Protein AF-A0A538QTA9-F1 (afdb_monomer_lite)

Secondary structure (DSSP, 8-state):
--S--SB-TT----EEEEEEES-EEEEEEETTTEEEEEEEE-TT-EE-GGGGGTPPPSSEEEESSS-EEEEEETTTHHHHT----------

pLDDT: mean 80.86, std 15.93, range [44.47, 96.62]

Foldseek 3Di:
DQPDFPAAFQAQDQKKKAWQAAKKWWWADDPPRDTDTDDIDGHGDMDDPVNNVRDTHHTTMGTNDDTDMDMDGNVCVVVVPPDDDPPPDDD

Sequence (91 aa):
MRDVPLVREGDWGSRMFVIRSGTLVVSKGVSGHVENVLVHMKRGEFFGEMSVSRRRRSASVRALTDSVVLTLDR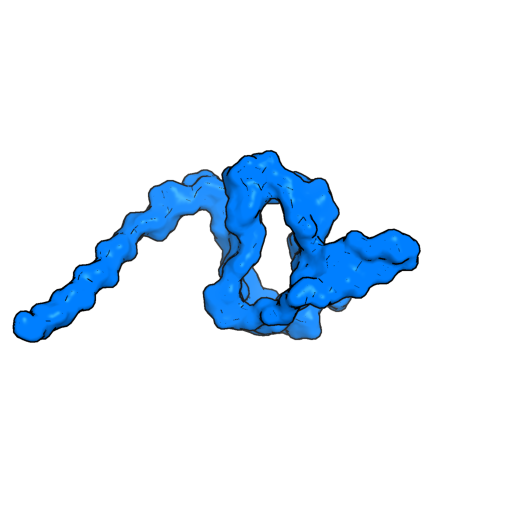EAIPSCWRRTVTRRSAS

Structure (mmCIF, N/CA/C/O backbone):
data_AF-A0A538QTA9-F1
#
_entry.id   AF-A0A538QTA9-F1
#
loop_
_atom_site.group_PDB
_atom_site.id
_atom_site.type_symbol
_atom_site.label_atom_id
_atom_site.label_alt_id
_atom_site.label_comp_id
_atom_site.label_asym_id
_atom_site.label_entity_id
_atom_site.label_seq_id
_atom_site.pdbx_PDB_ins_code
_atom_site.Cartn_x
_atom_site.Cartn_y
_atom_site.Cartn_z
_atom_site.occupancy
_atom_site.B_iso_or_equiv
_atom_site.auth_seq_id
_atom_site.auth_comp_id
_atom_site.auth_asym_id
_atom_site.auth_atom_id
_atom_site.pdbx_PDB_model_num
ATOM 1 N N . MET A 1 1 ? -1.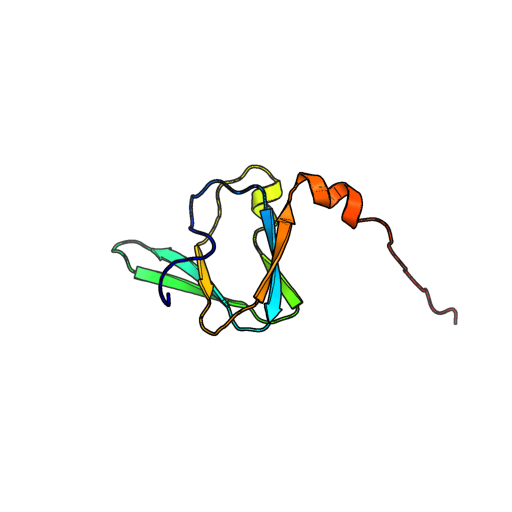440 -12.021 11.240 1.00 48.59 1 MET A N 1
ATOM 2 C CA . MET A 1 1 ? -0.970 -10.860 10.449 1.00 48.59 1 MET A CA 1
ATOM 3 C C . MET A 1 1 ? -2.135 -9.896 10.208 1.00 48.59 1 MET A C 1
ATOM 5 O O . MET A 1 1 ? -2.750 -9.975 9.158 1.00 48.59 1 MET A O 1
ATOM 9 N N . ARG A 1 2 ? -2.511 -9.043 11.172 1.00 53.44 2 ARG A N 1
ATOM 10 C CA . ARG A 1 2 ? -3.593 -8.044 10.976 1.00 53.44 2 ARG A CA 1
ATOM 11 C C . ARG A 1 2 ? -3.152 -6.580 11.164 1.00 53.44 2 ARG A C 1
ATOM 13 O O . ARG A 1 2 ? -3.899 -5.684 10.788 1.00 53.44 2 ARG A O 1
ATOM 20 N N . ASP A 1 3 ? -1.913 -6.346 11.612 1.00 66.06 3 ASP A N 1
ATOM 21 C CA . ASP A 1 3 ? -1.393 -4.993 11.894 1.00 66.06 3 ASP A CA 1
ATOM 22 C C . ASP A 1 3 ? -0.061 -4.632 11.227 1.00 66.06 3 ASP A C 1
ATOM 24 O O . ASP A 1 3 ? 0.439 -3.530 11.420 1.00 66.06 3 ASP A O 1
ATOM 28 N N . VAL A 1 4 ? 0.520 -5.508 10.403 1.00 80.94 4 VAL A N 1
ATOM 29 C CA . VAL A 1 4 ? 1.745 -5.142 9.673 1.00 80.94 4 VAL A CA 1
ATOM 30 C C . VAL A 1 4 ? 1.354 -4.367 8.410 1.00 80.94 4 VAL A C 1
ATOM 32 O O . VAL A 1 4 ? 0.613 -4.911 7.584 1.00 80.94 4 VAL A O 1
ATOM 35 N N . PRO A 1 5 ? 1.814 -3.116 8.235 1.00 88.00 5 PRO A N 1
ATOM 36 C CA . PRO A 1 5 ? 1.528 -2.351 7.031 1.00 88.00 5 PRO A CA 1
ATOM 37 C C . PRO A 1 5 ? 2.235 -2.973 5.818 1.00 88.00 5 PRO A C 1
ATOM 39 O O . PRO A 1 5 ? 3.404 -3.347 5.889 1.00 88.00 5 PRO A O 1
ATOM 42 N N . LEU A 1 6 ? 1.529 -3.059 4.687 1.00 90.25 6 LEU A N 1
ATOM 43 C CA . LEU A 1 6 ? 2.090 -3.494 3.400 1.00 90.25 6 LEU A CA 1
ATOM 44 C C . LEU A 1 6 ? 3.112 -2.470 2.883 1.00 90.25 6 LEU A C 1
ATOM 46 O O . LEU A 1 6 ? 4.118 -2.808 2.264 1.00 90.25 6 LEU A O 1
ATOM 50 N N . VAL A 1 7 ? 2.818 -1.196 3.126 1.00 92.19 7 VAL A N 1
ATOM 51 C CA . VAL A 1 7 ? 3.672 -0.056 2.813 1.00 92.19 7 VAL A CA 1
ATOM 52 C C . VAL A 1 7 ? 3.706 0.824 4.044 1.00 92.19 7 VAL A C 1
ATOM 54 O O . VAL A 1 7 ? 2.654 1.117 4.601 1.00 92.19 7 VAL A O 1
ATOM 57 N N . ARG A 1 8 ? 4.889 1.276 4.451 1.00 92.25 8 ARG A N 1
ATOM 58 C CA . ARG A 1 8 ? 5.034 2.188 5.582 1.00 92.25 8 ARG A CA 1
ATOM 59 C C . ARG A 1 8 ? 5.395 3.585 5.104 1.00 92.25 8 ARG A C 1
ATOM 61 O O . ARG A 1 8 ? 6.225 3.742 4.206 1.00 92.25 8 ARG A O 1
ATOM 68 N N . GLU A 1 9 ? 4.777 4.590 5.713 1.00 91.62 9 GLU A N 1
ATOM 69 C CA . GLU A 1 9 ? 5.148 5.987 5.519 1.00 91.62 9 GLU A CA 1
ATOM 70 C C . GLU A 1 9 ? 6.652 6.187 5.746 1.00 91.62 9 GLU A C 1
ATOM 72 O O . GLU A 1 9 ? 7.253 5.611 6.652 1.00 91.62 9 GLU A O 1
ATOM 77 N N . GLY A 1 10 ? 7.274 7.000 4.896 1.00 90.62 10 GLY A N 1
ATOM 78 C CA . GLY A 1 10 ? 8.694 7.304 4.978 1.00 90.62 10 GLY A CA 1
ATOM 79 C C . GLY A 1 10 ? 9.609 6.195 4.457 1.00 90.62 10 GLY A C 1
ATOM 80 O O . GLY A 1 10 ? 10.794 6.453 4.276 1.00 90.62 10 GLY A O 1
ATOM 81 N N . ASP A 1 11 ? 9.147 4.990 4.144 1.00 90.50 11 ASP A N 1
ATOM 82 C CA . ASP A 1 11 ? 10.055 3.996 3.567 1.00 90.50 11 ASP A CA 1
ATOM 83 C C . ASP A 1 11 ? 10.412 4.350 2.110 1.00 90.50 11 ASP A C 1
ATOM 85 O O . ASP A 1 11 ? 9.712 5.104 1.422 1.00 90.50 11 ASP A O 1
ATOM 89 N N . TRP A 1 12 ? 11.542 3.836 1.624 1.00 87.12 12 TRP A N 1
ATOM 90 C CA . TRP A 1 12 ? 11.877 3.923 0.203 1.00 87.12 12 TRP A CA 1
ATOM 91 C C . TRP A 1 12 ? 11.006 2.949 -0.592 1.00 87.12 12 TRP A C 1
ATOM 93 O O . TRP A 1 12 ? 10.744 1.827 -0.163 1.00 87.12 12 TRP A O 1
ATOM 103 N N . GLY A 1 13 ? 10.539 3.374 -1.765 1.00 79.75 13 GLY A N 1
ATOM 104 C CA . GLY A 1 13 ? 9.706 2.546 -2.628 1.00 79.75 13 GLY A CA 1
ATOM 105 C C . GLY A 1 13 ? 10.054 2.726 -4.096 1.00 79.75 13 GLY A C 1
ATOM 106 O O . GLY A 1 13 ? 10.338 3.833 -4.535 1.00 79.75 13 GLY A O 1
ATOM 107 N N . SER A 1 14 ? 10.007 1.629 -4.847 1.00 79.69 14 SER A N 1
ATOM 108 C CA . SER A 1 14 ? 10.192 1.586 -6.305 1.00 79.69 14 SER A CA 1
ATOM 109 C C . SER A 1 14 ? 9.048 0.845 -7.010 1.00 79.69 14 SER A C 1
ATOM 111 O O . SER A 1 14 ? 9.180 0.437 -8.162 1.00 79.69 14 SER A O 1
ATOM 113 N N . ARG A 1 15 ? 7.931 0.638 -6.302 1.00 85.75 15 ARG A N 1
ATOM 114 C CA . ARG A 1 15 ? 6.820 -0.231 -6.712 1.00 85.75 15 ARG A CA 1
ATOM 115 C C . ARG A 1 15 ? 5.484 0.458 -6.500 1.00 85.75 15 ARG A C 1
ATOM 117 O O . ARG A 1 15 ? 5.288 1.091 -5.455 1.00 85.75 15 ARG A O 1
ATOM 124 N N . MET A 1 16 ? 4.563 0.259 -7.432 1.00 89.56 16 MET A N 1
ATOM 125 C CA . MET A 1 16 ? 3.150 0.594 -7.256 1.00 89.56 16 MET A CA 1
ATOM 126 C C . MET A 1 16 ? 2.311 -0.679 -7.151 1.00 89.56 16 MET A C 1
ATOM 128 O O . MET A 1 16 ? 2.760 -1.762 -7.533 1.00 89.56 16 MET A O 1
ATOM 132 N N . PHE A 1 17 ? 1.098 -0.539 -6.634 1.00 92.44 17 PHE A N 1
ATOM 133 C CA . PHE A 1 17 ? 0.219 -1.665 -6.353 1.00 92.44 17 PHE A CA 1
ATOM 134 C C . PHE A 1 17 ? -1.179 -1.411 -6.900 1.00 92.44 17 PHE A C 1
ATOM 136 O O . PHE A 1 17 ? -1.652 -0.280 -6.853 1.00 92.44 17 PHE A O 1
ATOM 143 N N . VAL A 1 18 ? -1.845 -2.465 -7.371 1.00 93.94 18 VAL A N 1
ATOM 144 C CA . VAL A 1 18 ? -3.253 -2.445 -7.799 1.00 93.94 18 VAL A CA 1
ATOM 145 C C . VAL A 1 18 ? -4.040 -3.443 -6.962 1.00 93.94 18 VAL A C 1
ATOM 147 O O . VAL A 1 18 ? -3.634 -4.597 -6.814 1.00 93.94 18 VAL A O 1
ATOM 150 N N . ILE A 1 19 ? -5.182 -3.028 -6.426 1.00 95.19 19 ILE A N 1
ATOM 151 C CA . ILE A 1 19 ? -6.002 -3.874 -5.561 1.00 95.19 19 ILE A CA 1
ATOM 152 C C . ILE A 1 19 ? -6.849 -4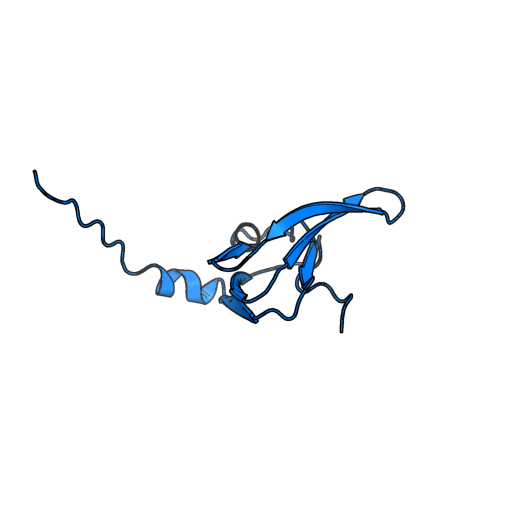.809 -6.432 1.00 95.19 19 ILE A C 1
ATOM 154 O O . ILE A 1 19 ? -7.759 -4.376 -7.141 1.00 95.19 19 ILE A O 1
ATOM 158 N N . ARG A 1 20 ? -6.577 -6.117 -6.368 1.00 96.56 20 ARG A N 1
ATOM 159 C CA . ARG A 1 20 ? -7.360 -7.151 -7.066 1.00 96.56 20 ARG A CA 1
ATOM 160 C C . ARG A 1 20 ? -8.588 -7.567 -6.254 1.00 96.56 20 ARG A C 1
ATOM 162 O O . ARG A 1 20 ? -9.646 -7.813 -6.837 1.00 96.56 20 ARG A O 1
ATOM 169 N N . SER A 1 21 ? -8.469 -7.639 -4.932 1.00 96.62 21 SER A N 1
ATOM 170 C CA . SER A 1 21 ? -9.573 -7.917 -4.003 1.00 96.62 21 SER A CA 1
ATOM 171 C C . SER A 1 21 ? -9.244 -7.429 -2.592 1.00 96.62 21 SER A C 1
ATOM 173 O O . SER A 1 21 ? -8.072 -7.256 -2.261 1.00 96.62 21 SER A O 1
ATOM 175 N N . GLY A 1 22 ? -10.279 -7.262 -1.766 1.00 95.06 22 GLY A N 1
ATOM 176 C CA . GLY A 1 22 ? -10.167 -6.808 -0.380 1.00 95.06 22 GLY A CA 1
ATOM 177 C C . GLY A 1 22 ? -10.287 -5.292 -0.212 1.00 95.06 22 GLY A C 1
ATOM 178 O O . GLY A 1 22 ? -10.569 -4.567 -1.170 1.00 95.06 22 GLY A O 1
ATOM 179 N N . THR A 1 23 ? -10.118 -4.838 1.030 1.00 95.75 23 THR A N 1
ATOM 180 C CA . THR A 1 23 ? -10.161 -3.425 1.424 1.00 95.75 23 THR A CA 1
ATOM 181 C C . THR A 1 23 ? -8.869 -3.055 2.132 1.00 95.75 23 THR A C 1
ATOM 183 O O . THR A 1 23 ? -8.438 -3.745 3.058 1.00 95.75 23 THR A O 1
ATOM 186 N N . LEU A 1 24 ? -8.266 -1.951 1.706 1.00 96.00 24 LEU A N 1
ATOM 187 C CA . LEU A 1 24 ? -7.069 -1.386 2.310 1.00 96.00 24 LEU A CA 1
ATOM 188 C C . LEU A 1 24 ? -7.397 -0.021 2.917 1.00 96.00 24 LEU A C 1
ATOM 190 O O . LEU A 1 24 ? -8.345 0.646 2.511 1.00 96.00 24 LEU A O 1
ATOM 194 N N . VAL A 1 25 ? -6.599 0.398 3.888 1.00 95.25 25 VAL A N 1
ATOM 195 C CA . VAL A 1 25 ? -6.654 1.726 4.490 1.00 95.25 25 VAL A CA 1
ATOM 196 C C . VAL A 1 25 ? -5.319 2.419 4.287 1.00 95.25 25 VAL A C 1
ATOM 198 O O . VAL A 1 25 ? -4.264 1.803 4.446 1.00 95.25 25 VAL A O 1
ATOM 201 N N . VAL A 1 26 ? -5.377 3.696 3.925 1.00 94.62 26 VAL A N 1
ATOM 202 C CA . VAL A 1 26 ? -4.216 4.580 3.856 1.00 94.62 26 VAL A CA 1
ATOM 203 C C . VAL A 1 26 ? -4.242 5.481 5.079 1.00 94.62 26 VAL A C 1
ATOM 205 O O . VAL A 1 26 ? -5.244 6.155 5.327 1.00 94.62 26 VAL A O 1
ATOM 208 N N . SER A 1 27 ? -3.146 5.515 5.827 1.00 94.12 27 SER A N 1
ATOM 209 C CA . SER A 1 27 ? -3.010 6.336 7.028 1.00 94.12 27 SER A CA 1
ATOM 210 C C . SER A 1 27 ? -1.692 7.103 7.044 1.00 94.12 27 SER A C 1
ATOM 212 O O . SER A 1 27 ? -0.709 6.714 6.411 1.00 94.12 27 SER A O 1
ATOM 214 N N . LYS A 1 28 ? -1.682 8.226 7.760 1.00 91.62 28 LYS A N 1
ATOM 215 C CA . LYS A 1 28 ? -0.472 8.992 8.072 1.00 91.62 28 LYS A CA 1
ATOM 216 C C . LYS A 1 28 ? -0.271 9.076 9.571 1.00 91.62 28 LYS A C 1
ATOM 218 O O . LYS A 1 28 ? -1.244 9.217 10.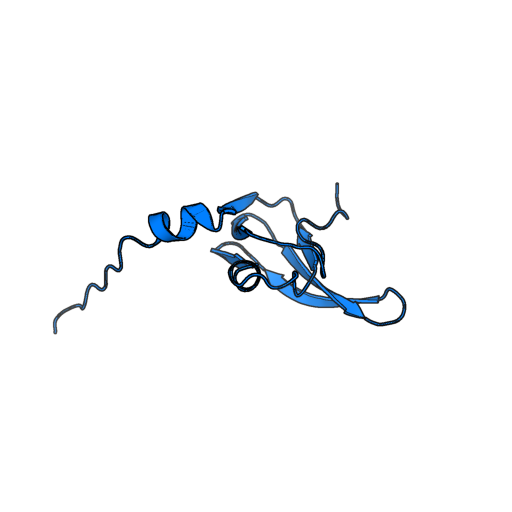314 1.00 91.62 28 LYS A O 1
ATOM 223 N N . GLY A 1 29 ? 0.986 9.064 9.996 1.00 87.06 29 GLY A N 1
ATOM 224 C CA . GLY A 1 29 ? 1.326 9.390 11.374 1.00 87.06 29 GLY A CA 1
ATOM 225 C C . GLY A 1 29 ? 1.007 10.856 11.675 1.00 87.06 29 GLY A C 1
ATOM 226 O O . GLY A 1 29 ? 1.431 11.756 10.951 1.00 87.06 29 GLY A O 1
ATOM 227 N N . VAL A 1 30 ? 0.277 11.104 12.758 1.00 84.00 30 VAL A N 1
ATOM 228 C CA . VAL A 1 30 ? 0.172 12.420 13.399 1.00 84.00 30 VAL A CA 1
ATOM 229 C C . VAL A 1 30 ? 0.854 12.371 14.769 1.00 84.00 30 VAL A C 1
ATOM 231 O O . VAL A 1 30 ? 1.141 11.300 15.311 1.00 84.00 30 VAL A O 1
ATOM 234 N N . SER A 1 31 ? 1.211 13.542 15.301 1.00 78.25 31 SER A N 1
ATOM 235 C CA . SER A 1 31 ? 1.929 13.680 16.573 1.00 78.25 31 SER A CA 1
ATOM 236 C C . SER A 1 31 ? 1.294 12.839 17.686 1.00 78.25 31 SER A C 1
ATOM 238 O O . SER A 1 31 ? 0.077 12.868 17.855 1.00 78.25 31 SER A O 1
ATOM 240 N N . GLY A 1 32 ? 2.116 12.129 18.464 1.00 66.94 32 GLY A N 1
ATOM 241 C CA . GLY A 1 32 ? 1.644 11.329 19.600 1.00 66.94 32 GLY A CA 1
ATOM 242 C C . GLY A 1 32 ? 1.147 9.920 19.252 1.00 66.94 32 GLY A C 1
ATOM 243 O O . GLY A 1 32 ? 0.281 9.409 19.949 1.00 66.94 32 GLY A O 1
ATOM 244 N N . HIS A 1 33 ? 1.686 9.287 18.201 1.00 67.25 33 HIS A N 1
ATOM 245 C CA . HIS A 1 33 ? 1.354 7.911 17.774 1.00 67.25 33 HIS A CA 1
ATOM 246 C C . HIS A 1 33 ? -0.095 7.690 17.315 1.00 67.25 33 HIS A C 1
ATOM 248 O O . HIS A 1 33 ? -0.535 6.551 17.173 1.00 67.25 33 HIS A O 1
ATOM 254 N N . VAL A 1 34 ? -0.831 8.764 17.046 1.00 75.38 34 VAL A N 1
ATOM 255 C CA . VAL A 1 34 ? -2.166 8.673 16.460 1.00 75.38 34 VAL A CA 1
ATOM 256 C C . VAL A 1 34 ? -2.017 8.505 14.947 1.00 75.38 34 VAL A C 1
ATOM 258 O O . VAL A 1 34 ? -1.222 9.196 14.310 1.00 75.38 34 VAL A O 1
ATOM 261 N N . GLU A 1 35 ? -2.770 7.580 14.356 1.00 81.94 35 GLU A N 1
ATOM 262 C CA . GLU A 1 35 ? -2.872 7.468 12.901 1.00 81.94 35 GLU A CA 1
ATOM 263 C C . GLU A 1 35 ? -4.092 8.238 12.401 1.00 81.94 35 GLU A C 1
ATOM 265 O O . GLU A 1 35 ? -5.214 8.018 12.858 1.00 81.94 35 GLU A O 1
ATOM 270 N N . ASN A 1 36 ? -3.883 9.119 11.425 1.00 89.81 36 ASN A N 1
ATOM 271 C CA . ASN A 1 36 ? -4.969 9.760 10.700 1.00 89.81 36 ASN A CA 1
ATOM 272 C C . ASN A 1 36 ? -5.292 8.937 9.447 1.00 89.81 36 ASN A C 1
ATOM 274 O O . ASN A 1 36 ? -4.468 8.850 8.529 1.00 89.81 36 ASN A O 1
ATOM 278 N N . VAL A 1 37 ? -6.478 8.326 9.412 1.00 91.88 37 VAL A N 1
ATOM 279 C CA . VAL A 1 37 ? -6.970 7.595 8.239 1.00 91.88 37 VAL A CA 1
ATOM 280 C C . VAL A 1 37 ? -7.337 8.593 7.148 1.00 91.88 37 VAL A C 1
ATOM 282 O O . VAL A 1 37 ? -8.239 9.407 7.311 1.00 91.88 37 VAL A O 1
ATOM 285 N N . LEU A 1 38 ? -6.647 8.504 6.014 1.00 91.25 38 LEU A N 1
ATOM 286 C CA . LEU A 1 38 ? -6.859 9.393 4.877 1.00 91.25 38 LEU A CA 1
ATOM 287 C C . LEU A 1 38 ? -7.951 8.868 3.948 1.00 91.25 38 LEU A C 1
ATOM 289 O O . LEU A 1 38 ? -8.801 9.631 3.500 1.00 91.25 38 LEU A O 1
ATOM 293 N N . VAL A 1 39 ? -7.908 7.571 3.622 1.00 94.38 39 VAL A N 1
ATOM 294 C CA . VAL A 1 39 ? -8.828 6.965 2.652 1.00 94.38 39 VAL A CA 1
ATOM 295 C C . VAL A 1 39 ? -8.912 5.446 2.810 1.00 94.38 39 VAL A C 1
ATOM 297 O O . VAL A 1 39 ? -7.946 4.789 3.201 1.00 94.38 39 VAL A O 1
ATOM 300 N N . HIS A 1 40 ? -10.076 4.891 2.473 1.00 95.44 40 HIS A N 1
ATOM 301 C CA . HIS A 1 40 ? -10.293 3.457 2.303 1.00 95.44 40 HIS A CA 1
ATOM 302 C C . HIS A 1 40 ? -10.265 3.118 0.817 1.00 95.44 40 HIS A C 1
ATOM 304 O O . HIS A 1 40 ? -11.024 3.706 0.051 1.00 95.44 40 HIS A O 1
ATOM 310 N N . MET A 1 41 ? -9.429 2.158 0.434 1.00 96.31 41 MET A N 1
ATOM 311 C CA . MET A 1 41 ? -9.250 1.742 -0.952 1.00 96.31 41 MET A CA 1
ATOM 312 C C . MET A 1 41 ? -9.823 0.346 -1.192 1.00 96.31 41 MET A C 1
ATOM 314 O O . MET A 1 41 ? -9.734 -0.540 -0.337 1.00 96.31 41 MET A O 1
ATOM 318 N N . LYS A 1 42 ? -10.395 0.135 -2.372 1.00 96.00 42 LYS A N 1
ATOM 319 C CA . LYS A 1 42 ? -11.088 -1.080 -2.800 1.00 96.00 42 LYS A CA 1
ATOM 320 C C . LYS A 1 42 ? -10.534 -1.583 -4.132 1.00 96.00 42 LYS A C 1
ATOM 322 O O . LYS A 1 42 ? -9.637 -1.005 -4.743 1.00 96.00 42 LYS A O 1
ATOM 327 N N . ARG A 1 43 ? -11.080 -2.712 -4.586 1.00 95.94 43 ARG A N 1
ATOM 328 C CA . ARG A 1 43 ? -10.751 -3.332 -5.874 1.00 95.94 43 ARG A CA 1
ATOM 329 C C . ARG A 1 43 ? -10.747 -2.314 -7.022 1.00 95.94 43 ARG A C 1
ATOM 331 O O . ARG A 1 43 ? -11.707 -1.575 -7.199 1.00 95.94 43 ARG A O 1
ATOM 338 N N . GLY A 1 44 ? -9.710 -2.385 -7.853 1.00 92.19 44 GLY A N 1
ATOM 339 C CA . GLY A 1 44 ? -9.522 -1.537 -9.032 1.00 92.19 44 GLY A CA 1
ATOM 340 C C . GLY A 1 44 ? -8.734 -0.260 -8.750 1.00 92.19 44 GLY A C 1
ATOM 341 O O . GLY A 1 44 ? -8.155 0.299 -9.677 1.00 92.19 44 GLY A O 1
ATOM 342 N N . GLU A 1 45 ? -8.642 0.163 -7.489 1.00 94.19 45 GLU A N 1
ATOM 343 C CA . GLU A 1 45 ? -7.814 1.300 -7.102 1.00 94.19 45 GLU A CA 1
ATOM 344 C C . GLU A 1 45 ? -6.342 0.891 -6.975 1.00 94.19 45 GLU A C 1
ATOM 346 O O . GLU A 1 45 ? -5.997 -0.280 -6.769 1.00 94.19 45 GLU A O 1
ATOM 351 N N . PHE A 1 46 ? -5.457 1.872 -7.126 1.00 92.06 46 PHE A N 1
ATOM 352 C CA . PHE A 1 46 ? -4.013 1.687 -7.098 1.00 92.06 46 PHE A CA 1
ATOM 353 C C . PHE A 1 46 ? -3.352 2.731 -6.202 1.00 92.06 46 PHE A C 1
ATOM 355 O O . PHE A 1 46 ? -3.892 3.816 -6.007 1.00 92.06 46 PHE A O 1
ATOM 362 N N . PHE A 1 47 ? -2.180 2.405 -5.663 1.00 91.38 47 PHE A N 1
ATOM 363 C CA . PHE A 1 47 ? -1.415 3.302 -4.797 1.00 91.38 47 PHE A CA 1
ATOM 364 C C . PHE A 1 47 ? 0.091 3.115 -4.975 1.00 91.38 47 PHE A C 1
ATOM 366 O O . PHE A 1 47 ? 0.579 2.084 -5.452 1.00 91.38 47 PHE A O 1
ATOM 373 N N . GLY A 1 48 ? 0.852 4.114 -4.531 1.00 86.62 48 GLY A N 1
ATOM 374 C CA . GLY A 1 48 ? 2.312 4.076 -4.542 1.00 86.62 48 GLY A CA 1
ATOM 375 C C . GLY A 1 48 ? 2.938 4.562 -5.848 1.00 86.62 48 GLY A C 1
ATOM 376 O O . GLY A 1 48 ? 4.150 4.425 -6.020 1.00 86.62 48 GLY A O 1
ATOM 377 N N . GLU A 1 49 ? 2.145 5.170 -6.725 1.00 81.12 49 GLU A N 1
ATOM 378 C CA . GLU A 1 49 ? 2.555 5.830 -7.964 1.00 81.12 49 GLU A CA 1
ATOM 379 C C . GLU A 1 49 ? 3.608 6.917 -7.715 1.00 81.12 49 GLU A C 1
ATOM 381 O O . GLU A 1 49 ? 4.616 6.969 -8.415 1.00 81.12 49 GLU A O 1
ATOM 386 N N . MET A 1 50 ? 3.478 7.700 -6.637 1.00 71.62 50 MET A N 1
ATOM 387 C CA . MET A 1 50 ? 4.479 8.708 -6.262 1.00 71.62 50 MET A CA 1
ATOM 388 C C . MET A 1 50 ? 5.868 8.130 -5.946 1.00 71.62 50 MET A C 1
ATOM 390 O O . MET A 1 50 ? 6.871 8.831 -6.102 1.00 71.62 50 MET A O 1
ATOM 394 N N . SER A 1 51 ? 5.963 6.864 -5.519 1.00 64.81 51 SER A N 1
ATOM 395 C CA . SER A 1 51 ? 7.262 6.238 -5.215 1.00 64.81 51 SER A CA 1
ATOM 396 C C . SER A 1 51 ? 8.093 5.970 -6.475 1.00 64.81 51 SER A C 1
ATOM 398 O O . SER A 1 51 ? 9.323 5.963 -6.434 1.00 64.81 51 SER A O 1
ATOM 400 N N . VAL A 1 52 ? 7.437 5.866 -7.6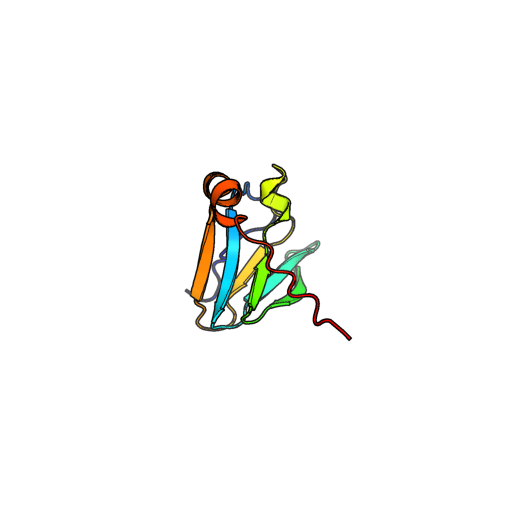34 1.00 62.31 52 VAL A N 1
ATOM 401 C CA . VAL A 1 52 ? 8.095 5.709 -8.939 1.00 62.31 52 VAL A CA 1
ATOM 402 C C . VAL A 1 52 ? 8.964 6.933 -9.280 1.00 62.31 52 VAL A C 1
ATOM 404 O O . VAL A 1 52 ? 9.977 6.802 -9.976 1.00 62.31 52 VAL A O 1
ATOM 407 N N . SER A 1 53 ? 8.648 8.097 -8.706 1.00 64.31 53 SER A N 1
ATOM 408 C CA . SER A 1 53 ? 9.392 9.358 -8.844 1.00 64.31 53 SER A CA 1
ATOM 409 C C . SER A 1 53 ? 10.539 9.521 -7.833 1.00 64.31 53 SER A C 1
ATOM 411 O O . SER A 1 53 ? 10.968 10.643 -7.573 1.00 64.31 53 SER A O 1
ATOM 413 N N . ARG A 1 54 ? 11.043 8.423 -7.243 1.00 69.75 54 ARG A N 1
ATOM 414 C CA . ARG A 1 54 ? 12.134 8.405 -6.239 1.00 69.75 54 ARG A CA 1
ATOM 415 C C . ARG A 1 54 ? 11.842 9.220 -4.970 1.00 69.75 54 ARG A C 1
ATOM 417 O O . ARG A 1 54 ? 12.760 9.721 -4.325 1.00 69.75 54 ARG A O 1
ATOM 424 N N . ARG A 1 55 ? 10.570 9.355 -4.591 1.00 78.62 55 ARG A N 1
ATOM 425 C CA . ARG A 1 55 ? 10.168 9.959 -3.311 1.00 78.62 55 ARG A CA 1
ATOM 426 C C . ARG A 1 55 ? 9.910 8.861 -2.279 1.00 78.62 55 ARG A C 1
ATOM 428 O O . ARG A 1 55 ? 9.492 7.757 -2.631 1.00 78.62 55 ARG A O 1
ATOM 435 N N . ARG A 1 56 ? 10.144 9.173 -0.999 1.00 88.19 56 ARG A N 1
ATOM 436 C CA . ARG A 1 56 ? 9.739 8.310 0.124 1.00 88.19 56 ARG A CA 1
ATOM 437 C C . ARG A 1 56 ? 8.217 8.128 0.101 1.00 88.19 56 ARG A C 1
ATOM 439 O O . ARG A 1 56 ? 7.495 8.993 -0.403 1.00 88.19 56 ARG A O 1
ATOM 446 N N . ARG A 1 57 ? 7.724 7.011 0.637 1.00 90.94 57 ARG A N 1
ATOM 447 C CA . ARG A 1 57 ? 6.284 6.748 0.756 1.00 90.94 57 ARG A CA 1
ATOM 448 C C . ARG A 1 57 ? 5.623 7.877 1.538 1.00 90.94 57 ARG A C 1
ATOM 450 O O . ARG A 1 57 ? 6.057 8.207 2.636 1.00 90.94 57 ARG A O 1
ATOM 457 N N . SER A 1 58 ? 4.580 8.469 0.968 1.00 90.00 58 SER A N 1
ATOM 458 C CA . SER A 1 58 ? 3.881 9.594 1.585 1.00 90.00 58 SER A CA 1
ATOM 459 C C . SER A 1 58 ? 2.938 9.174 2.705 1.00 90.00 58 SER A C 1
ATOM 461 O O . SER A 1 58 ? 2.484 10.043 3.423 1.00 90.00 58 SER A O 1
ATOM 463 N N . ALA A 1 59 ? 2.578 7.896 2.807 1.00 92.56 59 ALA A N 1
ATOM 464 C CA . ALA A 1 59 ? 1.627 7.372 3.779 1.00 92.56 59 ALA A CA 1
ATOM 465 C C . ALA A 1 59 ? 1.857 5.866 3.971 1.00 92.56 59 ALA A C 1
ATOM 467 O O . ALA A 1 59 ? 2.488 5.217 3.126 1.00 92.56 59 ALA A O 1
ATOM 468 N N . SER A 1 60 ? 1.327 5.328 5.063 1.00 93.38 60 SER A N 1
ATOM 469 C CA . SER A 1 60 ? 1.237 3.896 5.319 1.00 93.38 60 SER A CA 1
ATOM 470 C C . SER A 1 60 ? -0.007 3.317 4.648 1.00 93.38 60 SER A C 1
ATOM 472 O O . SER A 1 60 ? -1.019 3.999 4.495 1.00 93.38 60 SER A O 1
ATOM 474 N N . VAL A 1 61 ? 0.060 2.050 4.247 1.00 94.62 61 VAL A N 1
ATOM 475 C CA . VAL A 1 61 ? -1.067 1.302 3.688 1.00 94.62 61 VAL A CA 1
ATOM 476 C C . VAL A 1 61 ? -1.153 -0.059 4.364 1.00 94.62 61 VAL A C 1
ATOM 478 O O . VAL A 1 61 ? -0.175 -0.812 4.388 1.00 94.62 61 VAL A O 1
ATOM 481 N N . ARG A 1 62 ? -2.334 -0.395 4.883 1.00 94.62 62 ARG A N 1
ATOM 482 C CA . ARG A 1 62 ? -2.617 -1.658 5.577 1.00 94.62 62 ARG A CA 1
ATOM 483 C C . ARG A 1 62 ? -3.884 -2.309 5.031 1.00 94.62 62 ARG A C 1
ATOM 485 O O . ARG A 1 62 ? -4.814 -1.622 4.628 1.00 94.62 62 ARG A O 1
ATOM 492 N N . ALA A 1 63 ? -3.933 -3.638 5.035 1.00 94.81 63 ALA A N 1
ATOM 493 C CA . ALA A 1 63 ? -5.142 -4.385 4.705 1.00 94.81 63 ALA A CA 1
ATOM 494 C C . ALA A 1 63 ? -6.116 -4.410 5.898 1.00 94.81 63 ALA A C 1
ATOM 496 O O . ALA A 1 63 ? -5.718 -4.746 7.011 1.00 94.81 63 ALA A O 1
ATOM 497 N N . LEU A 1 64 ? -7.386 -4.074 5.663 1.00 93.50 64 LEU A N 1
ATOM 498 C CA . LEU A 1 64 ? -8.471 -4.222 6.645 1.00 93.50 64 LEU A CA 1
ATOM 499 C C . LEU A 1 64 ? -9.178 -5.575 6.530 1.00 93.50 64 LEU A C 1
ATOM 501 O O . LEU A 1 64 ? -9.718 -6.085 7.508 1.00 93.50 64 LEU A O 1
ATOM 505 N N . THR A 1 65 ? -9.172 -6.155 5.333 1.00 93.62 65 THR A N 1
ATOM 506 C CA . THR A 1 65 ? -9.691 -7.497 5.054 1.00 93.62 65 THR A CA 1
ATOM 507 C C . THR A 1 65 ? -8.617 -8.325 4.368 1.00 93.62 65 THR A C 1
ATOM 509 O O . THR A 1 65 ? -7.631 -7.774 3.869 1.00 93.62 65 THR A O 1
ATOM 512 N N . ASP A 1 66 ? -8.846 -9.628 4.230 1.00 93.75 66 ASP A N 1
ATOM 513 C CA . ASP A 1 66 ? -8.033 -10.456 3.341 1.00 93.75 66 ASP A CA 1
ATOM 514 C C . ASP A 1 66 ? -8.025 -9.829 1.941 1.00 93.75 66 ASP A C 1
ATOM 516 O O . ASP A 1 66 ? -9.074 -9.508 1.369 1.00 93.75 66 ASP A O 1
ATOM 520 N N . SER A 1 67 ? -6.823 -9.543 1.442 1.00 94.06 67 SER A N 1
ATOM 521 C CA . SER A 1 67 ? -6.617 -8.693 0.272 1.00 94.06 67 SER A CA 1
ATOM 522 C C . SER A 1 67 ? -5.577 -9.296 -0.655 1.00 94.06 67 SER A C 1
ATOM 524 O O . SER A 1 67 ? -4.557 -9.821 -0.212 1.00 94.06 67 SER A O 1
ATOM 526 N N . VAL A 1 68 ? -5.822 -9.177 -1.957 1.00 94.81 68 VAL A N 1
ATOM 527 C CA . VAL A 1 68 ? -4.862 -9.547 -2.999 1.00 94.81 68 VAL A CA 1
ATOM 528 C C . VAL A 1 68 ? -4.486 -8.281 -3.743 1.00 94.81 68 VAL A C 1
ATOM 530 O O . VAL A 1 68 ? -5.350 -7.592 -4.290 1.00 94.81 68 VAL A O 1
ATOM 533 N N . VAL A 1 69 ? -3.190 -7.990 -3.787 1.00 94.62 69 VAL A N 1
ATOM 534 C CA . VAL A 1 69 ? -2.627 -6.854 -4.516 1.00 94.62 69 VAL A CA 1
ATOM 535 C C . VAL A 1 69 ? -1.695 -7.354 -5.608 1.00 94.62 69 VAL A C 1
ATOM 537 O O . VAL A 1 69 ? -0.954 -8.316 -5.421 1.00 94.62 69 VAL A O 1
ATOM 540 N N . LEU A 1 70 ? -1.757 -6.708 -6.765 1.00 92.81 70 LEU A N 1
ATOM 541 C CA . LEU A 1 70 ? -0.789 -6.884 -7.836 1.00 92.81 70 LEU A CA 1
ATOM 542 C C . LEU A 1 70 ? 0.311 -5.848 -7.654 1.00 92.81 70 LEU A C 1
ATOM 544 O O . LEU A 1 70 ? 0.013 -4.682 -7.403 1.00 92.81 70 LEU A O 1
ATOM 548 N N . THR A 1 71 ? 1.559 -6.268 -7.804 1.00 90.44 71 THR A N 1
ATOM 549 C CA . THR A 1 71 ? 2.729 -5.401 -7.666 1.00 90.44 71 THR A CA 1
ATOM 550 C C . THR A 1 71 ? 3.308 -5.120 -9.041 1.00 90.44 71 THR A C 1
ATOM 552 O O . THR A 1 71 ? 3.507 -6.041 -9.829 1.00 90.44 71 THR A O 1
ATOM 555 N N . LEU A 1 72 ? 3.591 -3.852 -9.317 1.00 86.69 72 LEU A N 1
ATOM 556 C CA . LEU A 1 72 ? 4.268 -3.416 -10.530 1.00 86.69 72 LEU A CA 1
ATOM 557 C C . LEU A 1 72 ? 5.586 -2.754 -10.139 1.00 86.69 72 LEU A C 1
ATOM 559 O O . LEU A 1 72 ? 5.605 -1.707 -9.480 1.00 86.69 72 LEU A O 1
ATOM 563 N N . ASP A 1 73 ? 6.688 -3.374 -10.548 1.00 82.38 73 ASP A N 1
ATOM 564 C CA . ASP A 1 73 ? 8.023 -2.806 -10.406 1.00 82.38 73 ASP A CA 1
ATOM 565 C C . ASP A 1 73 ? 8.220 -1.660 -11.399 1.00 82.38 73 ASP A C 1
ATOM 567 O O . ASP A 1 73 ? 7.803 -1.741 -12.555 1.00 82.38 73 ASP A O 1
ATOM 571 N N . ARG A 1 74 ? 8.907 -0.596 -10.972 1.00 73.31 74 ARG A N 1
ATOM 572 C CA . ARG A 1 74 ? 9.244 0.558 -11.823 1.00 73.31 74 ARG A CA 1
ATOM 573 C C . ARG A 1 74 ? 9.887 0.168 -13.154 1.00 73.31 74 ARG A C 1
ATOM 575 O O . ARG A 1 74 ? 9.643 0.833 -14.153 1.00 73.31 74 ARG A O 1
ATOM 582 N N . GLU A 1 75 ? 10.682 -0.895 -13.167 1.00 74.31 75 GLU A N 1
ATOM 583 C CA . GLU A 1 75 ? 11.344 -1.412 -14.370 1.00 74.31 75 GLU A CA 1
ATOM 584 C C . GLU A 1 75 ? 10.368 -2.095 -15.339 1.00 74.31 75 GLU A C 1
ATOM 586 O O . GLU A 1 75 ? 10.586 -2.073 -16.547 1.00 74.31 75 GLU A O 1
ATOM 591 N N . ALA A 1 76 ? 9.250 -2.626 -14.835 1.00 69.31 76 ALA A N 1
ATOM 592 C CA . ALA A 1 76 ? 8.202 -3.237 -15.646 1.00 69.31 76 ALA A CA 1
ATOM 593 C C . ALA A 1 76 ? 7.227 -2.198 -16.236 1.00 69.31 76 ALA A C 1
ATOM 595 O O . ALA A 1 76 ? 6.648 -2.438 -17.298 1.00 69.31 76 ALA A O 1
ATOM 596 N N . ILE A 1 77 ? 7.076 -1.022 -15.608 1.00 64.88 77 ILE A N 1
ATOM 597 C CA . ILE A 1 77 ? 6.121 0.026 -16.030 1.00 64.88 77 ILE A CA 1
ATOM 598 C C . ILE A 1 77 ? 6.277 0.435 -17.512 1.00 64.88 77 ILE A C 1
ATOM 600 O O . ILE A 1 77 ? 5.259 0.462 -18.210 1.00 64.88 77 ILE A O 1
ATOM 604 N N . PRO A 1 78 ? 7.490 0.695 -18.052 1.00 60.94 78 PRO A N 1
ATOM 605 C CA . PRO A 1 78 ? 7.662 1.040 -19.466 1.00 60.94 78 PRO A CA 1
ATOM 606 C C . PRO A 1 78 ? 7.142 -0.033 -20.433 1.00 60.94 78 PRO A C 1
ATOM 608 O O . PRO A 1 78 ? 6.722 0.286 -21.545 1.00 60.94 78 PRO A O 1
ATOM 611 N N . SER A 1 79 ? 7.152 -1.304 -20.017 1.00 57.50 79 SER A N 1
ATOM 612 C CA . SER A 1 79 ? 6.672 -2.425 -20.831 1.00 57.50 79 SER A CA 1
ATOM 613 C C . SER A 1 79 ? 5.152 -2.626 -20.742 1.00 57.50 79 SER A C 1
ATOM 615 O O . SER A 1 79 ? 4.530 -3.013 -21.730 1.00 57.50 79 SER A O 1
ATOM 617 N N . CYS A 1 80 ? 4.530 -2.286 -19.606 1.00 54.34 80 CYS A N 1
ATOM 618 C CA . CYS A 1 80 ? 3.092 -2.461 -19.379 1.00 54.34 80 CYS A CA 1
ATOM 619 C C . CYS A 1 80 ? 2.214 -1.374 -20.029 1.00 54.34 80 CYS A C 1
ATOM 621 O O . CYS A 1 80 ? 1.031 -1.607 -20.255 1.00 54.34 80 CYS A O 1
ATOM 623 N N . TRP A 1 81 ? 2.766 -0.203 -20.370 1.00 54.75 81 TRP A N 1
ATOM 624 C CA . TRP A 1 81 ? 2.007 0.917 -20.956 1.00 54.75 81 TRP A CA 1
ATOM 625 C C . TRP A 1 81 ? 1.622 0.734 -22.444 1.00 54.75 81 TRP A C 1
ATOM 627 O O . TRP A 1 81 ? 0.968 1.587 -23.045 1.00 54.75 81 TRP A O 1
ATOM 637 N N . ARG A 1 82 ? 1.968 -0.378 -23.102 1.00 54.25 82 ARG A N 1
ATOM 638 C CA . ARG A 1 82 ? 1.647 -0.551 -24.531 1.00 54.25 82 ARG A CA 1
ATOM 639 C C . ARG A 1 82 ? 0.202 -1.015 -24.772 1.00 54.25 82 ARG A C 1
ATOM 641 O O . ARG A 1 82 ? -0.026 -2.190 -25.032 1.00 54.25 82 ARG A O 1
ATOM 648 N N . ARG A 1 83 ? -0.745 -0.062 -24.762 1.00 47.94 83 ARG A N 1
ATOM 649 C CA . ARG A 1 83 ? -1.839 0.150 -25.751 1.00 47.94 83 ARG A CA 1
ATOM 650 C C . ARG A 1 83 ? -2.915 1.083 -25.181 1.00 47.94 83 ARG A C 1
ATOM 652 O O . ARG A 1 83 ? -3.777 0.661 -24.419 1.00 47.94 83 ARG A O 1
ATOM 659 N N . THR A 1 84 ? -2.938 2.324 -25.660 1.00 49.31 84 THR A N 1
ATOM 660 C CA . THR A 1 84 ? -4.142 3.163 -25.633 1.00 49.31 84 THR A CA 1
ATOM 661 C C . THR A 1 84 ? -5.079 2.685 -26.744 1.00 49.31 84 THR A C 1
ATOM 663 O O . THR A 1 84 ? -4.770 2.858 -27.920 1.00 49.31 8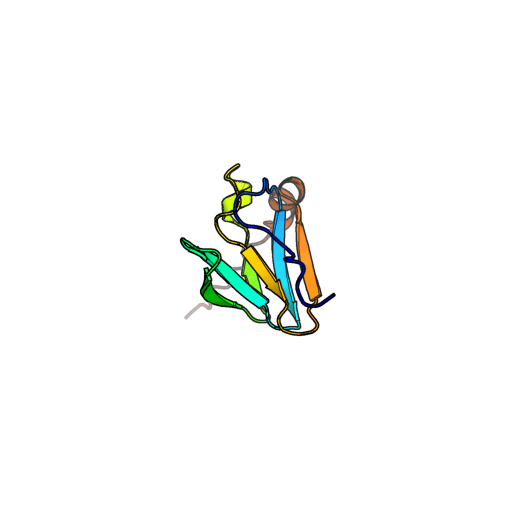4 THR A O 1
ATOM 666 N N . VAL A 1 85 ? -6.218 2.076 -26.401 1.00 53.94 85 VAL A N 1
ATOM 667 C CA . VAL A 1 85 ? -7.329 1.888 -27.349 1.00 53.94 85 VAL A CA 1
ATOM 668 C C . VAL A 1 85 ? -8.350 2.986 -27.086 1.00 53.94 85 VAL A C 1
ATOM 670 O O . VAL A 1 85 ? -9.249 2.837 -26.265 1.00 53.94 85 VAL A O 1
ATOM 673 N N . THR A 1 86 ? -8.220 4.106 -27.793 1.00 49.44 86 THR A N 1
ATOM 674 C CA . THR A 1 86 ? -9.320 5.063 -27.933 1.00 49.44 86 THR A CA 1
ATOM 675 C C . THR A 1 86 ? -10.158 4.607 -29.119 1.00 49.44 86 THR A C 1
ATOM 677 O O . THR A 1 86 ? -9.872 4.956 -30.261 1.00 49.44 86 THR A O 1
ATOM 680 N N . ARG A 1 87 ? -11.205 3.811 -28.882 1.00 44.47 87 ARG A N 1
ATOM 681 C CA . ARG A 1 87 ? -12.251 3.660 -29.896 1.00 44.47 87 ARG A CA 1
ATOM 682 C C . ARG A 1 87 ? -13.120 4.912 -29.818 1.00 44.47 87 ARG A C 1
ATOM 684 O O . ARG A 1 87 ? -14.043 4.973 -29.015 1.00 44.47 87 ARG A O 1
ATOM 691 N N . ARG A 1 88 ? -12.802 5.928 -30.625 1.00 54.69 88 ARG A N 1
ATOM 692 C CA . ARG A 1 88 ? -13.785 6.963 -30.966 1.00 54.69 88 ARG A CA 1
ATOM 693 C C . ARG A 1 88 ? -14.896 6.260 -31.746 1.00 54.69 88 ARG A C 1
ATOM 695 O O . ARG A 1 88 ? -14.665 5.783 -32.853 1.00 54.69 88 ARG A O 1
ATOM 702 N N . SER A 1 89 ? -16.071 6.129 -31.140 1.00 47.56 89 SER A N 1
ATOM 703 C CA . SER A 1 89 ? -17.298 5.852 -31.878 1.00 47.56 89 SER A CA 1
ATOM 704 C C . SER A 1 89 ? -17.549 7.032 -32.811 1.00 47.56 89 SER A C 1
ATOM 706 O O . SER A 1 89 ? -17.665 8.168 -32.352 1.00 47.56 89 SER A O 1
ATOM 708 N N . ALA A 1 90 ? -17.556 6.755 -34.111 1.00 50.12 90 ALA A N 1
ATOM 709 C CA . ALA A 1 90 ? -18.055 7.675 -35.114 1.00 50.12 90 ALA A CA 1
ATOM 710 C C . ALA A 1 90 ? -19.545 7.949 -34.865 1.00 50.12 90 ALA A C 1
ATOM 712 O O . ALA A 1 90 ? -20.297 7.045 -34.489 1.00 50.12 90 ALA A O 1
ATOM 713 N N . SER A 1 91 ? -19.939 9.197 -35.072 1.00 57.03 91 SER A N 1
ATOM 714 C CA . SER A 1 91 ? -21.304 9.611 -35.379 1.00 57.03 91 SER A CA 1
ATOM 715 C C . SER A 1 91 ? -21.234 10.398 -36.674 1.00 57.03 91 SER A C 1
ATOM 717 O O . SER A 1 91 ? -20.214 11.110 -36.839 1.00 57.03 91 SER A O 1
#

Radius of gyration: 15.69 Å; chains: 1; bounding box: 33×24×55 Å